Protein AF-X1LD99-F1 (afdb_monomer_lite)

Sequence (49 aa):
LDIGTSGCKAVAFDEEGSLLARAYREYSLLHPKPGWAELDVNLLWKKIK

InterPro domains:
  IPR018484 Carbohydrate kinase FGGY, N-terminal [PF00370] (1-48)
  IPR043129 ATPase, nucleotide binding domain [SSF53067] (1-48)

Secondary structure (DSSP, 8-state):
-EE-SSEEEEEEE-TT--EEEEEEEE-PPB-SSTT--B--HHHHHHHH-

Organism: NCBI:txid412755

pLDDT: mean 94.45, std 3.71, range [82.69, 98.5]

Radius of gyration: 14.09 Å; chains: 1; bounding box: 28×15×41 Å

Structure (mmCIF, N/CA/C/O backbone):
data_AF-X1LD99-F1
#
_entry.id   AF-X1LD99-F1
#
loop_
_atom_site.group_PDB
_atom_site.id
_atom_site.type_symbol
_atom_site.label_atom_id
_atom_site.label_alt_id
_atom_site.label_comp_id
_atom_site.label_asym_id
_atom_site.label_entity_id
_atom_site.label_seq_id
_atom_site.pdbx_PDB_ins_code
_atom_site.Cartn_x
_atom_site.Cartn_y
_atom_site.Cartn_z
_atom_site.occupancy
_atom_site.B_iso_or_equiv
_atom_site.auth_seq_id
_atom_site.auth_comp_id
_atom_site.auth_asym_id
_atom_site.auth_atom_id
_atom_site.pdbx_PDB_model_num
ATOM 1 N N . LEU A 1 1 ? -7.631 3.289 4.140 1.00 93.56 1 LEU A N 1
ATOM 2 C CA . LEU A 1 1 ? -6.658 2.655 3.222 1.00 93.56 1 LEU A CA 1
ATOM 3 C C . LEU A 1 1 ? -5.717 3.733 2.724 1.00 93.56 1 LEU A C 1
ATOM 5 O O . LEU A 1 1 ? -6.175 4.839 2.477 1.00 93.56 1 LEU A O 1
ATOM 9 N N . ASP A 1 2 ? -4.444 3.406 2.590 1.00 95.94 2 ASP A N 1
ATOM 10 C CA . ASP A 1 2 ? -3.388 4.263 2.056 1.00 95.94 2 ASP A CA 1
ATOM 11 C C . ASP A 1 2 ? -2.757 3.506 0.882 1.00 95.94 2 ASP A C 1
ATOM 13 O O . ASP A 1 2 ? -2.139 2.461 1.084 1.00 95.94 2 ASP A O 1
ATOM 17 N N . ILE A 1 3 ? -3.039 3.946 -0.347 1.00 93.19 3 ILE A N 1
ATOM 18 C CA . ILE A 1 3 ? -2.580 3.308 -1.589 1.00 93.19 3 ILE A CA 1
ATOM 19 C C . ILE A 1 3 ? -1.352 4.080 -2.068 1.00 93.19 3 ILE A C 1
ATOM 21 O O . ILE A 1 3 ? -1.477 5.136 -2.686 1.00 93.19 3 ILE A O 1
ATOM 25 N N . GLY A 1 4 ? -0.170 3.559 -1.749 1.00 93.00 4 GLY A N 1
ATOM 26 C CA . GLY A 1 4 ? 1.107 4.157 -2.117 1.00 93.00 4 GLY A CA 1
ATOM 27 C C . GLY A 1 4 ? 1.651 3.629 -3.442 1.00 93.00 4 GLY A C 1
ATOM 28 O O . GLY A 1 4 ? 1.039 2.816 -4.129 1.00 93.00 4 GLY A O 1
ATOM 29 N N . THR A 1 5 ? 2.85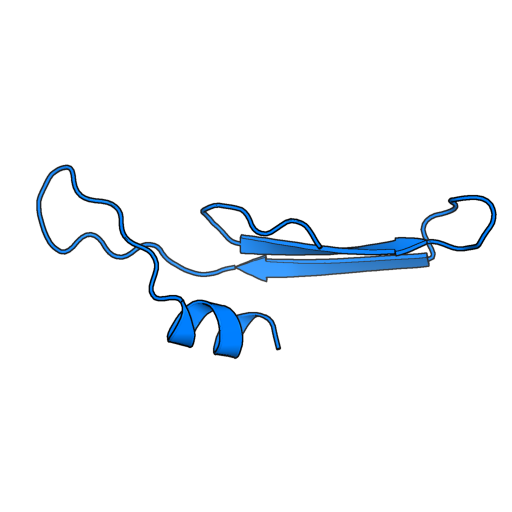7 4.054 -3.796 1.00 93.44 5 THR A N 1
ATOM 30 C CA . THR A 1 5 ? 3.510 3.620 -5.039 1.00 93.44 5 THR A CA 1
ATOM 31 C C . THR A 1 5 ? 3.998 2.167 -4.979 1.00 93.44 5 THR A C 1
ATOM 33 O O . THR A 1 5 ? 3.963 1.466 -5.983 1.00 93.44 5 THR A O 1
ATOM 36 N N . SER A 1 6 ? 4.436 1.700 -3.806 1.00 92.38 6 SER A N 1
ATOM 37 C CA . SER A 1 6 ? 5.013 0.359 -3.600 1.00 92.38 6 SER A CA 1
ATOM 38 C C . SER A 1 6 ? 4.059 -0.644 -2.945 1.00 92.38 6 SER A C 1
ATOM 40 O O . SER A 1 6 ? 4.352 -1.838 -2.873 1.00 92.38 6 SER A O 1
ATOM 42 N N . GLY A 1 7 ? 2.931 -0.175 -2.420 1.00 93.69 7 GLY A N 1
ATOM 43 C CA . GLY A 1 7 ? 2.009 -1.029 -1.690 1.00 93.69 7 GLY A CA 1
ATOM 44 C C . GLY A 1 7 ? 0.841 -0.276 -1.078 1.00 93.69 7 GLY A C 1
ATOM 45 O O . GLY A 1 7 ? 0.829 0.954 -1.009 1.00 93.69 7 GLY A O 1
ATOM 46 N N . CYS A 1 8 ? -0.135 -1.041 -0.597 1.00 96.19 8 CYS A N 1
ATOM 47 C CA . CYS A 1 8 ? -1.295 -0.529 0.112 1.00 96.19 8 CYS A CA 1
ATOM 48 C C . CYS A 1 8 ? -1.233 -0.899 1.591 1.00 96.19 8 CYS A C 1
ATOM 50 O O . CYS A 1 8 ? -1.024 -2.059 1.956 1.00 96.19 8 CYS A O 1
ATOM 52 N N . LYS A 1 9 ? -1.456 0.098 2.445 1.00 97.06 9 LYS A N 1
ATOM 53 C CA . LYS A 1 9 ? -1.598 -0.047 3.888 1.00 97.06 9 LYS A CA 1
ATOM 54 C C . LYS A 1 9 ? -3.070 0.071 4.278 1.00 97.06 9 LYS A C 1
ATOM 56 O O . LYS A 1 9 ? -3.752 1.043 3.950 1.00 97.06 9 LYS A O 1
ATOM 61 N N . ALA A 1 10 ? -3.550 -0.908 5.030 1.00 97.38 10 ALA A N 1
ATOM 62 C CA . ALA A 1 10 ? -4.865 -0.902 5.648 1.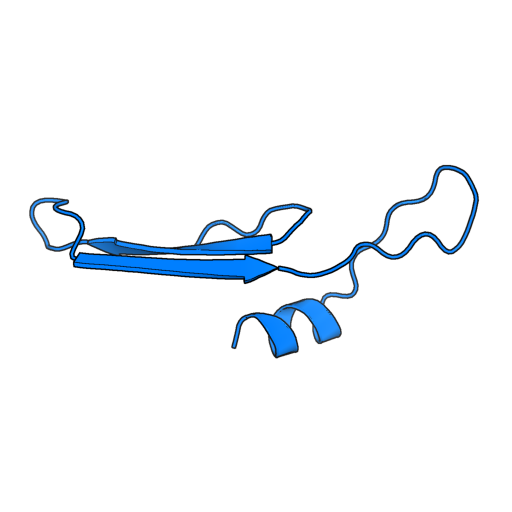00 97.38 10 ALA A CA 1
ATOM 63 C C . ALA A 1 10 ? -4.719 -0.818 7.163 1.00 97.38 10 ALA A C 1
ATOM 65 O O . ALA A 1 10 ? -3.875 -1.500 7.743 1.00 97.38 10 ALA A O 1
ATOM 66 N N . VAL A 1 11 ? -5.536 0.019 7.793 1.00 98.12 11 VAL A N 1
ATOM 67 C CA . VAL A 1 11 ? -5.555 0.185 9.244 1.00 98.12 11 VAL A CA 1
ATOM 68 C C . VAL A 1 11 ? -7.007 0.264 9.693 1.00 98.12 11 VAL A C 1
ATOM 70 O O . VAL A 1 11 ? -7.793 0.974 9.066 1.00 98.12 11 VAL A O 1
ATOM 73 N N . ALA A 1 12 ? -7.345 -0.493 10.731 1.00 98.38 12 ALA A N 1
ATOM 74 C CA . ALA A 1 12 ? -8.633 -0.453 11.406 1.00 98.38 12 ALA A CA 1
ATOM 75 C C . ALA A 1 12 ? -8.446 0.179 12.786 1.00 98.38 12 ALA A C 1
ATOM 77 O O . ALA A 1 12 ? -7.495 -0.167 13.494 1.00 98.38 12 ALA A O 1
ATOM 78 N N . PHE A 1 13 ? -9.353 1.080 13.144 1.00 98.44 13 PHE A N 1
ATOM 79 C CA . PHE A 1 13 ? -9.386 1.765 14.431 1.00 98.44 13 PHE A CA 1
ATOM 80 C C . PHE A 1 13 ? -10.756 1.567 15.089 1.00 98.44 13 PHE A C 1
ATOM 82 O O . PHE A 1 13 ? -11.724 1.294 14.375 1.00 98.44 13 PHE A O 1
ATOM 89 N N . ASP A 1 14 ? -10.823 1.673 16.415 1.00 98.25 14 ASP A N 1
ATOM 90 C CA . ASP A 1 14 ? -12.091 1.792 17.146 1.00 98.25 14 ASP A CA 1
ATOM 91 C C . ASP A 1 14 ? -12.639 3.232 17.095 1.00 98.25 14 ASP A C 1
ATOM 93 O O . ASP A 1 14 ? -12.095 4.095 16.396 1.00 98.25 14 ASP A O 1
ATOM 97 N N . GLU A 1 15 ? -13.751 3.480 17.790 1.00 98.38 15 GLU A N 1
ATOM 98 C CA . GLU A 1 15 ? -14.434 4.781 17.800 1.00 98.38 15 GLU A CA 1
ATOM 99 C C . GLU A 1 15 ? -13.611 5.864 18.515 1.00 98.38 15 GLU A C 1
ATOM 101 O O . GLU A 1 15 ? -13.699 7.045 18.176 1.00 98.38 15 GLU A O 1
ATOM 106 N N . GLU A 1 16 ? -12.752 5.460 19.449 1.00 98.44 16 GLU A N 1
ATOM 107 C CA . GLU A 1 16 ? -11.825 6.313 20.187 1.00 98.44 16 GLU A CA 1
ATOM 108 C C . GLU A 1 16 ? -10.518 6.581 19.418 1.00 98.44 16 GLU A C 1
ATOM 110 O O . GLU A 1 16 ? -9.697 7.401 19.840 1.00 98.44 16 GLU A O 1
ATOM 115 N N . GLY A 1 17 ? -10.320 5.922 18.272 1.00 97.56 17 GLY A N 1
ATOM 116 C CA . GLY A 1 17 ? -9.141 6.061 17.420 1.00 97.56 17 GLY A CA 1
ATOM 117 C C . GLY A 1 17 ? -7.964 5.158 17.802 1.00 97.56 17 GLY A C 1
ATOM 118 O O . GLY A 1 17 ? -6.862 5.333 17.273 1.00 97.56 17 GLY A O 1
ATOM 119 N N . SER A 1 18 ? -8.159 4.178 18.684 1.00 98.31 18 SER A N 1
ATOM 120 C CA . SER A 1 18 ? -7.149 3.173 19.016 1.00 98.31 18 SER A CA 1
ATOM 121 C C . SER A 1 18 ? -6.965 2.185 17.869 1.00 98.31 18 SER A C 1
ATOM 123 O O . SER A 1 18 ? -7.907 1.786 17.188 1.00 98.31 18 SER A O 1
ATOM 125 N N . LEU A 1 19 ? -5.723 1.757 17.647 1.00 98.06 19 LEU A N 1
ATOM 126 C CA . LEU A 1 19 ? -5.380 0.797 16.600 1.00 98.06 19 LEU A CA 1
ATOM 127 C C . LEU A 1 19 ? -5.916 -0.604 16.934 1.00 98.06 19 LEU A C 1
ATOM 129 O O . LEU A 1 19 ? -5.431 -1.237 17.869 1.00 98.06 19 LEU A O 1
ATOM 133 N N . LEU A 1 20 ? -6.813 -1.132 16.099 1.00 98.50 20 LEU A N 1
ATOM 134 C CA . LEU A 1 20 ? -7.313 -2.507 16.201 1.00 98.50 20 LEU A CA 1
ATOM 135 C C . LEU A 1 20 ? -6.478 -3.487 15.372 1.00 98.50 20 LEU A C 1
ATOM 137 O O . LEU A 1 20 ? -6.125 -4.570 15.833 1.00 98.50 20 LEU A O 1
ATOM 141 N N . ALA A 1 21 ? -6.157 -3.120 14.130 1.00 98.31 21 ALA A N 1
ATOM 142 C CA . ALA A 1 21 ? -5.397 -3.975 13.223 1.00 98.31 21 ALA A CA 1
ATOM 143 C C . ALA A 1 21 ? -4.689 -3.164 12.138 1.00 98.31 21 ALA A C 1
ATOM 145 O O . ALA A 1 21 ? -5.137 -2.084 11.750 1.00 98.31 21 ALA A O 1
ATOM 146 N N . ARG A 1 22 ? -3.608 -3.725 11.584 1.00 97.81 22 ARG A N 1
ATOM 147 C CA . ARG A 1 22 ? -2.993 -3.230 10.347 1.00 97.81 22 ARG A CA 1
ATOM 148 C C . ARG A 1 22 ? -2.680 -4.373 9.391 1.00 97.81 22 ARG A C 1
ATOM 150 O O . ARG A 1 22 ? -2.303 -5.459 9.823 1.00 97.81 22 ARG A O 1
ATOM 157 N N . ALA A 1 23 ? -2.730 -4.085 8.100 1.00 96.81 23 ALA A N 1
ATOM 158 C CA . ALA A 1 23 ? -2.223 -4.954 7.050 1.00 96.81 23 ALA A CA 1
ATOM 159 C C . ALA A 1 23 ? -1.460 -4.134 6.007 1.00 96.81 23 ALA A C 1
ATOM 161 O O . ALA A 1 23 ? -1.722 -2.947 5.808 1.00 96.81 23 ALA A O 1
ATOM 162 N N . TYR A 1 24 ? -0.515 -4.783 5.335 1.00 96.69 24 TYR A N 1
ATOM 163 C CA . TYR A 1 24 ? 0.220 -4.206 4.218 1.00 96.69 24 TYR A CA 1
ATOM 164 C C . TYR A 1 24 ? 0.332 -5.231 3.088 1.00 96.69 24 TYR A C 1
ATOM 166 O O . TYR A 1 24 ? 0.460 -6.437 3.341 1.00 96.69 24 TYR A O 1
ATOM 174 N N . ARG A 1 25 ? 0.222 -4.762 1.846 1.00 95.25 25 ARG A N 1
ATOM 175 C CA . ARG A 1 25 ? 0.356 -5.566 0.627 1.00 95.25 25 ARG A CA 1
ATOM 176 C C . ARG A 1 25 ? 1.214 -4.815 -0.374 1.00 95.25 25 ARG A C 1
ATOM 178 O O . ARG A 1 25 ? 0.891 -3.685 -0.723 1.00 95.25 25 ARG A O 1
ATOM 185 N N . GLU A 1 26 ? 2.275 -5.460 -0.835 1.00 94.00 26 GLU A N 1
ATOM 186 C CA . GLU A 1 26 ? 3.178 -4.906 -1.842 1.00 94.00 26 GLU A CA 1
ATOM 187 C C . GLU A 1 26 ? 2.709 -5.224 -3.262 1.00 94.00 26 GLU A C 1
ATOM 189 O O . GLU A 1 26 ? 2.115 -6.275 -3.534 1.00 94.00 26 GLU A O 1
ATOM 194 N N . TYR A 1 27 ? 3.026 -4.315 -4.178 1.00 92.44 27 TYR A N 1
ATOM 195 C CA . TYR A 1 27 ? 2.895 -4.503 -5.617 1.00 92.44 27 TYR A CA 1
ATOM 196 C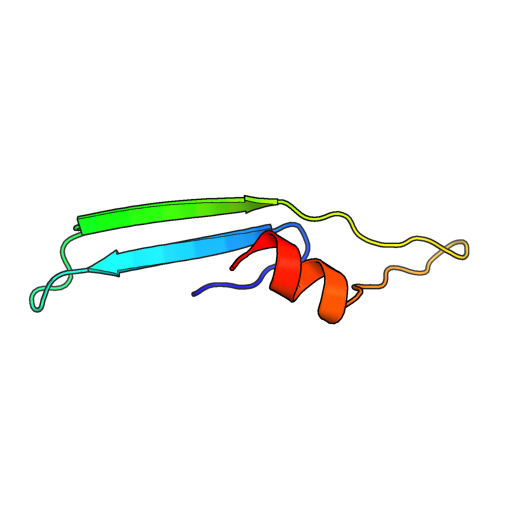 C . TYR A 1 27 ? 4.031 -3.786 -6.344 1.00 92.44 27 TYR A C 1
ATOM 198 O O . TYR A 1 27 ? 4.617 -2.829 -5.844 1.00 92.44 27 TYR A O 1
ATOM 206 N N . SER A 1 28 ? 4.362 -4.280 -7.532 1.00 90.88 28 SER A N 1
ATOM 207 C CA . SER A 1 28 ? 5.482 -3.773 -8.322 1.00 90.88 28 SER A CA 1
ATOM 208 C C . SER A 1 28 ? 5.028 -2.716 -9.322 1.00 90.88 28 SER A C 1
ATOM 210 O O . SER A 1 28 ? 3.954 -2.835 -9.914 1.00 90.88 28 SER A O 1
ATOM 212 N N . LEU A 1 29 ? 5.888 -1.723 -9.544 1.00 93.81 29 LEU A N 1
ATOM 213 C CA . LEU A 1 29 ? 5.785 -0.813 -10.678 1.00 93.81 29 LEU A CA 1
ATOM 214 C C . LEU A 1 29 ? 6.176 -1.520 -11.974 1.00 93.81 29 LEU A C 1
ATOM 216 O O . LEU A 1 29 ? 7.029 -2.411 -11.994 1.00 93.81 29 LEU A O 1
ATOM 220 N N . LEU A 1 30 ? 5.578 -1.067 -13.067 1.00 93.88 30 LEU A N 1
ATOM 221 C CA . LEU A 1 30 ? 5.990 -1.414 -14.414 1.00 93.88 30 LEU A CA 1
ATOM 222 C C . LEU A 1 30 ? 6.968 -0.352 -14.923 1.00 93.88 30 LEU A C 1
ATOM 224 O O . LEU A 1 30 ? 6.724 0.850 -14.803 1.00 93.88 30 LEU A O 1
ATOM 228 N N . HIS A 1 31 ? 8.062 -0.808 -15.527 1.00 95.81 31 HIS A N 1
ATOM 229 C CA . HIS A 1 31 ? 9.078 0.043 -16.147 1.00 95.81 31 HIS A CA 1
ATOM 230 C C . HIS A 1 31 ? 9.255 -0.346 -17.623 1.00 95.81 31 HIS A C 1
ATOM 232 O O . HIS A 1 31 ? 10.281 -0.918 -17.991 1.00 95.81 31 HIS A O 1
ATOM 238 N N . PRO A 1 32 ? 8.252 -0.097 -18.489 1.00 95.44 32 PRO A N 1
ATOM 239 C CA . PRO A 1 32 ? 8.296 -0.543 -19.884 1.00 95.44 32 PRO A CA 1
ATOM 240 C C . PRO A 1 32 ? 9.348 0.198 -20.722 1.00 95.44 32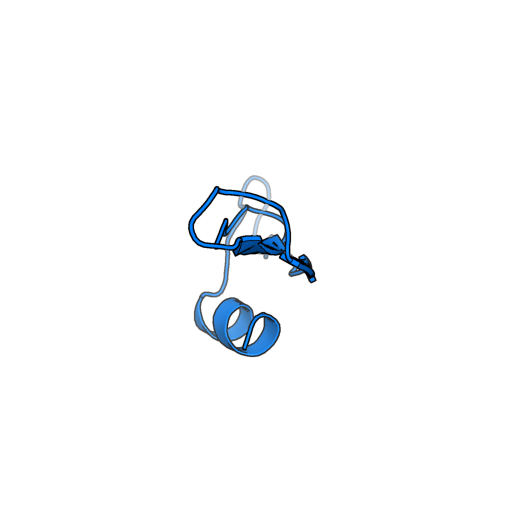 PRO A C 1
ATOM 242 O O . PRO A 1 32 ? 9.778 -0.307 -21.759 1.00 95.44 32 PRO A O 1
ATOM 245 N N . LYS A 1 33 ? 9.753 1.404 -20.299 1.00 97.50 33 LYS A N 1
ATOM 246 C CA . LYS A 1 33 ? 10.760 2.245 -20.960 1.00 97.50 33 LYS A CA 1
ATOM 247 C C . LYS A 1 33 ? 11.640 2.957 -19.926 1.00 97.50 33 LYS A C 1
ATOM 249 O O . LYS A 1 33 ? 11.173 3.216 -18.814 1.00 97.50 33 LYS A O 1
ATOM 254 N N . PRO A 1 34 ? 12.883 3.336 -20.282 1.00 97.69 34 PRO A N 1
ATOM 255 C CA . PRO A 1 34 ? 13.718 4.170 -19.422 1.00 97.69 34 PRO A CA 1
ATOM 256 C C . PRO A 1 34 ? 13.002 5.462 -19.005 1.00 97.69 34 PRO A C 1
ATOM 258 O O . PRO A 1 34 ? 12.434 6.163 -19.841 1.00 97.69 34 PRO A O 1
ATOM 261 N N . GLY A 1 35 ? 13.024 5.763 -17.705 1.00 97.12 35 GLY A N 1
ATOM 262 C CA . GLY A 1 35 ? 12.381 6.946 -17.121 1.00 97.12 35 GLY A CA 1
ATOM 263 C C . GLY A 1 35 ? 10.873 6.826 -16.875 1.00 97.12 35 GLY A C 1
ATOM 264 O O . GLY A 1 35 ? 10.284 7.760 -16.342 1.00 97.12 35 GLY A O 1
ATOM 265 N N . TRP A 1 36 ? 10.242 5.705 -17.236 1.00 96.75 36 TRP A N 1
ATOM 266 C CA . TRP A 1 36 ? 8.811 5.484 -17.018 1.00 96.75 36 TRP A CA 1
ATOM 267 C C . TRP A 1 36 ? 8.575 4.660 -15.752 1.00 96.75 36 TRP A C 1
ATOM 269 O O . TRP A 1 36 ? 9.328 3.729 -15.459 1.00 96.75 36 TRP A O 1
ATOM 279 N N . ALA A 1 37 ? 7.512 4.990 -15.022 1.00 95.31 37 ALA A N 1
ATOM 280 C CA . ALA A 1 37 ? 7.022 4.239 -13.874 1.00 95.31 37 ALA A CA 1
ATOM 281 C C . ALA A 1 37 ? 5.493 4.215 -13.931 1.00 95.31 37 ALA A C 1
ATOM 283 O O . ALA A 1 37 ? 4.848 5.256 -13.817 1.00 95.31 37 ALA A O 1
ATOM 284 N N . GLU A 1 38 ? 4.922 3.033 -14.136 1.00 95.12 38 GLU A N 1
ATOM 285 C CA . GLU A 1 38 ? 3.483 2.844 -14.319 1.00 95.12 38 GLU A CA 1
ATOM 286 C C . GLU A 1 38 ? 2.919 1.865 -13.282 1.00 95.12 38 GLU A C 1
ATOM 288 O O . GLU A 1 38 ? 3.614 0.962 -12.810 1.00 95.12 38 GLU A O 1
ATOM 293 N N . LEU A 1 39 ? 1.636 2.022 -12.950 1.00 93.50 39 LEU A N 1
ATOM 294 C CA . LEU A 1 39 ? 0.869 1.082 -12.131 1.00 93.50 39 LEU A CA 1
ATOM 295 C C . LEU A 1 39 ? -0.268 0.488 -12.966 1.00 93.50 39 LEU A C 1
ATOM 297 O O . LEU A 1 39 ? -1.057 1.225 -13.555 1.00 93.50 39 LEU A O 1
ATOM 301 N N . ASP A 1 40 ? -0.399 -0.839 -12.956 1.00 91.62 40 ASP A N 1
ATOM 302 C CA . ASP A 1 40 ? -1.592 -1.514 -13.474 1.00 91.62 40 ASP A CA 1
ATOM 303 C C . ASP A 1 40 ? -2.660 -1.588 -12.373 1.00 91.62 40 ASP A C 1
ATOM 305 O O . ASP A 1 40 ? -2.535 -2.337 -11.400 1.00 91.62 40 ASP A O 1
ATOM 309 N N . VAL A 1 41 ? -3.737 -0.818 -12.542 1.00 89.75 41 VAL A N 1
ATOM 310 C CA . VAL A 1 41 ? -4.847 -0.724 -11.581 1.00 89.75 41 VAL A CA 1
ATOM 311 C C . VAL A 1 41 ? -5.569 -2.065 -11.396 1.00 89.75 41 VAL A C 1
ATOM 313 O O . VAL A 1 41 ? -5.993 -2.388 -10.285 1.00 89.75 41 VAL A O 1
ATOM 316 N N . ASN A 1 42 ? -5.675 -2.887 -12.444 1.00 91.25 42 ASN A N 1
ATOM 317 C CA . ASN A 1 42 ? -6.325 -4.195 -12.346 1.00 91.25 42 ASN A CA 1
ATOM 318 C C . ASN A 1 42 ? -5.474 -5.177 -11.538 1.00 91.25 42 ASN A C 1
ATOM 320 O O . ASN A 1 42 ? -6.005 -5.960 -10.745 1.00 91.25 42 ASN A O 1
ATOM 324 N N . LEU A 1 43 ? 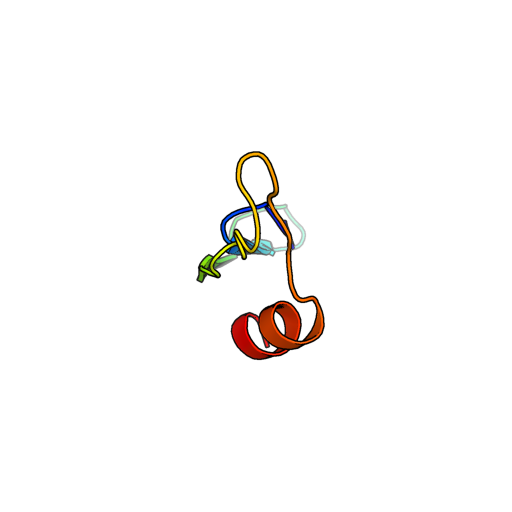-4.152 -5.140 -11.727 1.00 86.62 43 LEU A N 1
ATOM 325 C CA . LEU A 1 43 ? -3.219 -5.930 -10.927 1.00 86.62 43 LEU A CA 1
ATOM 326 C C . LEU A 1 43 ? -3.212 -5.465 -9.468 1.00 86.62 43 LEU A C 1
ATOM 328 O O . LEU A 1 43 ? -3.271 -6.301 -8.565 1.00 86.62 43 LEU A O 1
ATOM 332 N N . LEU A 1 44 ? -3.191 -4.149 -9.243 1.00 89.44 44 LEU A N 1
ATOM 333 C CA . LEU A 1 44 ? -3.242 -3.546 -7.914 1.00 89.44 44 LEU A CA 1
ATOM 334 C C . LEU A 1 44 ? -4.485 -4.020 -7.158 1.00 89.44 44 LEU A C 1
ATOM 336 O O . LEU A 1 44 ? -4.358 -4.558 -6.060 1.00 89.44 44 LEU A O 1
ATOM 340 N N . TRP A 1 45 ? -5.668 -3.930 -7.774 1.00 89.25 45 TRP A N 1
ATOM 341 C CA . TRP A 1 45 ? -6.918 -4.382 -7.158 1.00 89.25 45 TRP A CA 1
ATOM 342 C C . TRP A 1 45 ? -6.891 -5.869 -6.784 1.00 89.25 45 TRP A C 1
ATOM 344 O O . TRP A 1 45 ? -7.289 -6.244 -5.683 1.00 89.25 45 TRP A O 1
ATOM 354 N N . LYS A 1 46 ? -6.346 -6.727 -7.657 1.00 89.88 46 LYS A N 1
ATOM 355 C CA . LYS A 1 46 ? -6.187 -8.165 -7.375 1.00 89.88 46 LYS A CA 1
ATOM 356 C C . LYS A 1 46 ? -5.213 -8.460 -6.232 1.00 89.88 46 LYS A C 1
ATOM 358 O O . LYS A 1 46 ? -5.337 -9.510 -5.611 1.00 89.88 46 LYS A O 1
ATOM 363 N N . LYS A 1 47 ? -4.230 -7.590 -5.983 1.00 87.31 47 LYS A N 1
ATOM 364 C CA . LYS A 1 47 ? -3.208 -7.770 -4.937 1.00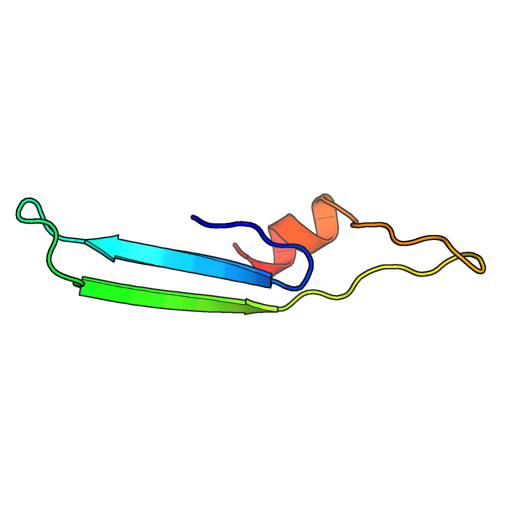 87.31 47 LYS A CA 1
ATOM 365 C C . LYS A 1 47 ? -3.669 -7.322 -3.552 1.00 87.31 47 LYS A C 1
ATOM 367 O O . LYS A 1 47 ? -3.134 -7.823 -2.563 1.00 87.31 47 LYS A O 1
ATOM 372 N N . ILE A 1 48 ? -4.598 -6.368 -3.486 1.00 88.06 48 ILE A N 1
ATOM 373 C CA . ILE A 1 48 ? -5.032 -5.754 -2.221 1.00 88.06 48 ILE A CA 1
ATOM 374 C C . ILE A 1 48 ? -6.426 -6.195 -1.757 1.00 88.06 48 ILE A C 1
ATOM 376 O O . ILE A 1 48 ? -6.779 -5.907 -0.616 1.00 88.06 48 ILE A O 1
ATOM 380 N N . LYS A 1 49 ? -7.193 -6.867 -2.625 1.00 82.69 49 LYS A N 1
ATOM 381 C CA . LYS A 1 49 ? -8.433 -7.577 -2.282 1.00 82.69 49 LYS A CA 1
ATOM 382 C C . LYS A 1 49 ? -8.183 -8.730 -1.306 1.00 82.69 49 LYS A C 1
ATOM 384 O O . LYS A 1 49 ? -7.165 -9.438 -1.474 1.00 82.69 49 LYS A O 1
#

Foldseek 3Di:
DAQDLFWDKDWDADPVRHTPDIDIWGDDWDPPDPPDTHDDPVVRVVGPD